Protein AF-A0A538SYM9-F1 (afdb_monomer)

Mean predicted aligned error: 9.88 Å

Foldseek 3Di:
DDDDDDDDPPDPDDDDDDPPPPDDFDEAEQEKEKDFDPPDDFDDDPNHTDCPPTDIEIDPVSVVVLVVVVVVNVVVVGHAYEYEYEEDPVCVVNQVVSVVVPHDYYHYRYDYPCVVPDVVVVVVVVVVVVD

Sequence (131 aa):
MTQMGSPRGTRSSIAGGHRTILPGPMNILVFVKQVPDTETRIQLKDGSVDTSAVKWVANPYDEFAIEEALRIRERLGQGKVTVVSLGPDRVKEAIKYALSLGADEGVHVKGDGVALWDPLAVATVLAGAAK

InterPro domains:
  IPR012255 Electron transfer flavoprotein, beta subunit [PTHR21294] (26-130)
  IPR014729 Rossmann-like alpha/beta/alpha sandwich fold [G3DSA:3.40.50.620] (26-131)
  IPR014730 Electron transfer flavoprotein, alpha/beta-subunit, N-terminal [PF01012] (48-131)

Radius of gyration: 20.7 Å; Cα contacts (8 Å, |Δi|>4): 167; chains: 1; bounding box: 59×33×60 Å

pLDDT: mean 84.83, std 18.49, range [37.12, 98.44]

Structure (mmCIF, N/CA/C/O backbone):
data_AF-A0A538SYM9-F1
#
_entry.id   AF-A0A538SYM9-F1
#
loop_
_atom_site.group_PDB
_atom_site.id
_atom_site.type_symbol
_atom_site.label_atom_id
_atom_site.label_alt_id
_atom_site.label_comp_id
_atom_site.label_asym_id
_atom_site.label_entity_id
_atom_site.label_seq_id
_atom_site.pdbx_PDB_ins_code
_atom_site.Cartn_x
_atom_site.Cartn_y
_atom_site.Cartn_z
_atom_site.occupancy
_atom_site.B_iso_or_equiv
_atom_site.auth_seq_id
_atom_site.auth_comp_id
_atom_site.auth_asym_id
_atom_site.auth_atom_id
_atom_site.pdbx_PDB_model_num
ATOM 1 N N . MET A 1 1 ? -39.430 -8.652 35.988 1.00 40.62 1 MET A N 1
ATOM 2 C CA . MET A 1 1 ? -38.966 -9.412 34.808 1.00 40.62 1 MET A CA 1
ATOM 3 C C . MET A 1 1 ? -39.192 -8.521 33.584 1.00 40.62 1 MET A C 1
ATOM 5 O O . MET A 1 1 ? -40.333 -8.369 33.18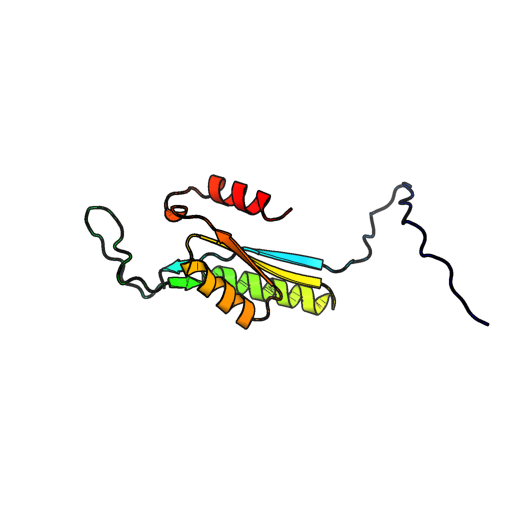4 1.00 40.62 1 MET A O 1
ATOM 9 N N . THR A 1 2 ? -38.286 -7.577 33.299 1.00 37.12 2 THR A N 1
ATOM 10 C CA . THR A 1 2 ? -37.169 -7.680 32.317 1.00 37.12 2 THR A CA 1
ATOM 11 C C . THR A 1 2 ? -37.709 -7.707 30.874 1.00 37.12 2 THR A C 1
ATOM 13 O O . THR A 1 2 ? -38.325 -8.693 30.503 1.00 37.12 2 THR A O 1
ATOM 16 N N . GLN A 1 3 ? -37.765 -6.544 30.191 1.00 39.16 3 GLN A N 1
ATOM 17 C CA . GLN A 1 3 ? -36.918 -6.119 29.038 1.00 39.16 3 GLN A CA 1
ATOM 18 C C . GLN A 1 3 ? -37.056 -7.029 27.790 1.00 39.16 3 GLN A C 1
ATOM 20 O O . GLN A 1 3 ? -37.130 -8.234 27.920 1.00 39.16 3 GLN A O 1
ATOM 25 N N . MET A 1 4 ? -37.068 -6.575 26.535 1.00 41.88 4 MET A N 1
ATOM 26 C CA . MET A 1 4 ? -36.506 -5.370 25.926 1.00 41.88 4 MET A CA 1
ATOM 27 C C . MET A 1 4 ? -37.150 -5.190 24.539 1.00 41.88 4 MET A C 1
ATOM 29 O O . MET A 1 4 ? -37.330 -6.158 23.802 1.00 41.88 4 MET A O 1
ATOM 33 N N . GLY A 1 5 ? -37.508 -3.955 24.189 1.00 38.25 5 GLY A N 1
ATOM 34 C CA . GLY A 1 5 ? -38.067 -3.612 22.885 1.00 38.25 5 GLY A CA 1
ATOM 35 C C . GLY A 1 5 ? -37.021 -3.630 21.767 1.00 38.25 5 GLY A C 1
ATOM 36 O O . GLY A 1 5 ? -35.896 -3.172 21.944 1.00 38.25 5 GLY A O 1
ATOM 37 N N . SER A 1 6 ? -37.446 -4.119 20.603 1.00 43.62 6 SER A N 1
ATOM 38 C CA . SER A 1 6 ? -36.764 -4.036 19.305 1.00 43.62 6 SER A CA 1
ATOM 39 C C . SER A 1 6 ? -36.231 -2.620 19.014 1.00 43.62 6 SER A C 1
ATOM 41 O O . SER A 1 6 ? -37.013 -1.664 19.111 1.00 43.62 6 SER A O 1
ATOM 43 N N . PRO A 1 7 ? -34.969 -2.435 18.571 1.00 45.16 7 PRO A N 1
ATOM 44 C CA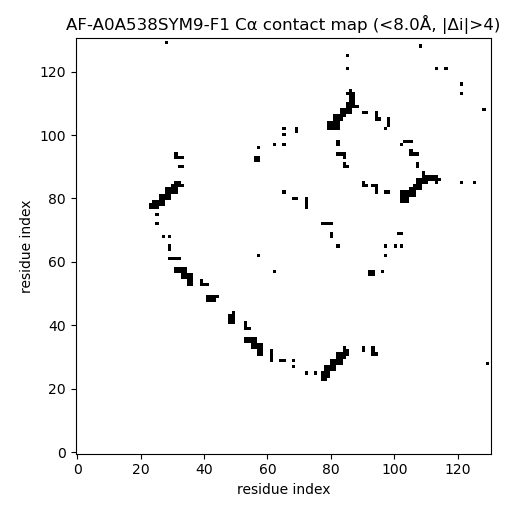 . PRO A 1 7 ? -34.506 -1.131 18.122 1.00 45.16 7 PRO A CA 1
ATOM 45 C C . PRO A 1 7 ? -35.205 -0.777 16.809 1.00 45.16 7 PRO A C 1
ATOM 47 O O . PRO A 1 7 ? -35.107 -1.475 15.802 1.00 45.16 7 PRO A O 1
ATOM 50 N N . ARG A 1 8 ? -35.987 0.298 16.873 1.00 43.66 8 ARG A N 1
ATOM 51 C CA . ARG A 1 8 ? -36.765 0.875 15.781 1.00 43.66 8 ARG A CA 1
ATOM 52 C C . ARG A 1 8 ? -35.828 1.478 14.737 1.00 43.66 8 ARG A C 1
ATOM 54 O O . ARG A 1 8 ? -34.876 2.166 15.091 1.00 43.66 8 ARG A O 1
ATOM 61 N N . GLY A 1 9 ? -36.155 1.255 13.463 1.00 43.16 9 GLY A N 1
ATOM 62 C CA . GLY A 1 9 ? -35.481 1.873 12.326 1.00 43.16 9 GLY A CA 1
ATOM 63 C C . GLY A 1 9 ? -35.343 3.385 12.499 1.00 43.16 9 GLY A C 1
ATOM 64 O O . GLY A 1 9 ? -36.292 4.081 12.870 1.00 43.16 9 GLY A O 1
ATOM 65 N N . THR A 1 10 ? -34.138 3.874 12.238 1.00 45.41 10 THR A N 1
ATOM 66 C CA . THR A 1 10 ? -33.746 5.280 12.279 1.00 45.41 10 THR A CA 1
ATOM 67 C C . THR A 1 10 ? -34.493 6.047 11.191 1.00 45.41 10 THR A C 1
ATOM 69 O O . THR A 1 10 ? -34.034 6.202 10.062 1.00 45.41 10 THR A O 1
ATOM 72 N N . ARG A 1 11 ? -35.694 6.530 11.523 1.00 39.44 11 ARG A N 1
ATOM 73 C CA . ARG A 1 11 ? -36.401 7.523 10.714 1.00 39.44 11 ARG A CA 1
ATOM 74 C C . ARG A 1 11 ? -35.640 8.842 10.827 1.00 39.44 11 ARG A C 1
ATOM 76 O O . ARG A 1 11 ? -35.715 9.519 11.847 1.00 39.44 11 ARG A O 1
ATOM 83 N N . SER A 1 12 ? -34.898 9.187 9.779 1.00 49.12 12 SER A N 1
ATOM 84 C CA . SER A 1 12 ? -34.343 10.526 9.594 1.00 49.12 12 SER A CA 1
ATOM 85 C C . SER A 1 12 ? -35.506 11.502 9.381 1.00 49.12 12 SER A C 1
ATOM 87 O O . SER A 1 12 ? -36.152 11.489 8.335 1.00 49.12 12 SER A O 1
ATOM 89 N N . SER A 1 13 ? -35.830 12.303 10.398 1.00 40.78 13 SER A N 1
ATOM 90 C CA . SER A 1 13 ? -36.751 13.430 10.259 1.00 40.78 13 SER A CA 1
ATOM 91 C C . SER A 1 13 ? -36.007 14.602 9.628 1.00 40.78 13 SER A C 1
ATOM 93 O O . SER A 1 13 ? -35.067 15.137 10.215 1.00 40.78 13 SER A O 1
ATOM 95 N N . ILE A 1 14 ? -36.436 15.000 8.435 1.00 52.53 14 ILE A N 1
ATOM 96 C CA . ILE A 1 14 ? -35.977 16.213 7.762 1.00 52.53 14 ILE A CA 1
ATOM 97 C C . ILE A 1 14 ? -36.630 17.447 8.400 1.00 52.53 14 ILE A C 1
ATOM 99 O O . ILE A 1 14 ? -37.763 17.800 8.094 1.00 52.53 14 ILE A O 1
ATOM 103 N N . ALA A 1 15 ? -35.898 18.117 9.283 1.00 45.03 15 ALA A N 1
ATOM 104 C CA . ALA A 1 15 ? -36.130 19.510 9.646 1.00 45.03 15 ALA A CA 1
ATOM 105 C C . ALA A 1 15 ? -34.761 20.199 9.673 1.00 45.03 15 ALA A C 1
ATOM 107 O O . ALA A 1 15 ? -33.796 19.622 10.170 1.00 45.03 15 ALA A O 1
ATOM 108 N N . GLY A 1 16 ? -34.662 21.367 9.036 1.00 51.91 16 GLY A N 1
ATOM 109 C CA . GLY A 1 16 ? -33.402 22.053 8.750 1.00 51.91 16 GLY A CA 1
ATOM 110 C C . GLY A 1 16 ? -32.479 22.209 9.964 1.00 51.91 16 GLY A C 1
ATOM 111 O O . GLY A 1 16 ? -32.922 22.497 11.070 1.00 51.91 16 GLY A O 1
ATOM 112 N N . GLY A 1 17 ? -31.182 22.023 9.731 1.00 49.09 17 GLY A N 1
ATOM 113 C CA . GLY A 1 17 ? -30.140 22.082 10.753 1.00 49.09 17 GLY A CA 1
ATOM 114 C C . GLY A 1 17 ? -29.036 21.088 10.418 1.00 49.09 17 GLY A C 1
ATOM 115 O O . GLY A 1 17 ? -29.318 19.991 9.941 1.00 49.09 17 GLY A O 1
ATOM 116 N N . HIS A 1 18 ? -27.781 21.503 10.583 1.00 51.75 18 HIS A N 1
ATOM 117 C CA . HIS A 1 18 ? -26.585 20.712 10.297 1.00 51.75 18 HIS A CA 1
ATOM 118 C C . HIS A 1 18 ? -26.761 19.239 10.683 1.00 51.75 18 HIS A C 1
ATOM 120 O O . HIS A 1 18 ? -27.144 18.924 11.808 1.00 51.75 18 HIS A O 1
ATOM 126 N N . ARG A 1 19 ? -26.478 18.331 9.738 1.00 55.84 19 ARG A N 1
ATOM 127 C CA . ARG A 1 19 ? -26.426 16.895 10.016 1.00 55.84 19 ARG A CA 1
ATOM 128 C C . ARG A 1 19 ? -25.328 16.656 11.049 1.00 55.84 19 ARG A C 1
ATOM 130 O O . ARG A 1 19 ? -24.165 16.520 10.682 1.00 55.84 19 ARG A O 1
ATOM 137 N N . THR A 1 20 ? -25.685 16.578 12.325 1.00 53.38 20 THR A N 1
ATOM 138 C CA . THR A 1 20 ? -24.806 15.981 13.327 1.00 53.38 20 THR A CA 1
ATOM 139 C C . THR A 1 20 ? -24.857 14.481 13.098 1.00 53.38 20 THR A C 1
ATOM 141 O O . THR A 1 20 ? -25.726 13.775 13.607 1.00 53.38 20 THR A O 1
ATOM 144 N N . ILE A 1 21 ? -23.965 14.007 12.233 1.00 61.84 21 ILE A N 1
ATOM 145 C CA . ILE A 1 21 ? -23.715 12.585 12.045 1.00 61.84 21 ILE A CA 1
ATOM 146 C C . ILE A 1 21 ? -23.070 12.131 13.356 1.00 61.84 21 ILE A C 1
ATOM 148 O O . ILE A 1 21 ? -21.925 12.485 13.631 1.00 61.84 21 ILE A O 1
ATOM 152 N N . LEU A 1 22 ? -23.814 11.418 14.208 1.00 56.97 22 LEU A N 1
ATOM 153 C CA . LEU A 1 22 ? -23.190 10.699 15.318 1.00 56.97 22 LEU A CA 1
ATOM 154 C C . LEU A 1 22 ? -22.139 9.772 14.694 1.00 56.97 22 LEU A C 1
ATOM 156 O O . LEU A 1 22 ? -22.491 9.068 13.741 1.00 56.97 22 LEU A O 1
ATOM 160 N N . PRO A 1 23 ? -20.872 9.797 15.142 1.00 63.31 23 PRO A N 1
ATOM 161 C CA . PRO A 1 23 ? -19.832 9.018 14.497 1.00 63.31 23 PRO A CA 1
ATOM 162 C C . PRO A 1 23 ? -20.170 7.539 14.681 1.00 63.31 23 PRO A C 1
ATOM 164 O O . PRO A 1 23 ? -20.039 6.985 15.770 1.00 63.31 23 PRO A O 1
ATOM 167 N N . GLY A 1 24 ? -20.676 6.910 13.621 1.00 69.44 24 GLY A N 1
ATOM 168 C CA . GLY A 1 24 ? -20.657 5.460 13.497 1.00 69.44 24 GLY A CA 1
ATOM 169 C C . GLY A 1 24 ? -19.209 4.971 13.380 1.00 69.44 24 GLY A C 1
ATOM 170 O O . GLY A 1 24 ? -18.297 5.793 13.242 1.00 69.44 24 GLY A O 1
ATOM 171 N N . PRO A 1 25 ? -18.971 3.651 13.421 1.00 81.06 25 PRO A N 1
ATOM 172 C CA . PRO A 1 25 ? -17.632 3.112 13.209 1.00 81.06 25 PRO A CA 1
ATOM 173 C C . PRO A 1 25 ? -17.070 3.623 11.873 1.00 81.06 25 PRO A C 1
ATOM 175 O O . PRO A 1 25 ? -17.720 3.500 10.832 1.00 81.06 25 PRO A O 1
ATOM 178 N N . MET A 1 26 ? -15.883 4.237 11.908 1.00 89.75 26 MET A N 1
ATOM 179 C CA . MET A 1 26 ? -15.258 4.808 10.716 1.00 89.75 26 MET A CA 1
ATOM 180 C C . MET A 1 26 ? -14.558 3.709 9.918 1.00 89.75 26 MET A C 1
ATOM 182 O O . MET A 1 26 ? -13.656 3.054 10.430 1.00 89.75 26 MET A O 1
ATOM 186 N N . ASN A 1 27 ? -14.948 3.527 8.659 1.00 92.81 27 ASN A N 1
ATOM 187 C CA . ASN A 1 27 ? -14.245 2.641 7.736 1.00 92.81 27 ASN A CA 1
ATOM 188 C C . ASN A 1 27 ? -13.300 3.482 6.875 1.00 92.81 27 ASN A C 1
ATOM 190 O O . ASN A 1 27 ? -13.759 4.318 6.097 1.00 92.81 27 ASN A O 1
ATOM 194 N N . ILE A 1 28 ? -11.995 3.275 7.033 1.00 95.88 28 ILE A N 1
ATOM 195 C CA . ILE A 1 28 ? -10.951 3.993 6.303 1.00 95.88 28 ILE A CA 1
ATOM 196 C C . ILE A 1 28 ? -10.322 3.029 5.305 1.00 95.88 28 ILE A C 1
ATOM 198 O O . ILE A 1 28 ? -9.818 1.974 5.689 1.00 95.88 28 ILE A O 1
ATOM 202 N N . LEU A 1 29 ? -10.344 3.397 4.026 1.00 97.06 29 LEU A N 1
ATOM 203 C CA . LEU A 1 29 ? -9.616 2.681 2.986 1.00 97.06 29 LEU A CA 1
ATOM 204 C C . LEU A 1 29 ? -8.304 3.406 2.704 1.00 97.06 29 LEU A C 1
ATOM 206 O O . LEU A 1 29 ? -8.303 4.610 2.450 1.00 97.06 29 LEU A O 1
ATOM 210 N N . VAL A 1 30 ? -7.204 2.659 2.704 1.00 97.88 30 VAL A N 1
ATOM 211 C CA . VAL A 1 30 ? -5.876 3.169 2.353 1.00 97.88 30 VAL A CA 1
ATOM 212 C C . VAL A 1 30 ? -5.374 2.426 1.124 1.00 97.88 30 VAL A C 1
ATOM 214 O O . VAL A 1 30 ? -5.196 1.208 1.149 1.00 97.88 30 VAL A O 1
ATOM 217 N N . PHE A 1 31 ? -5.157 3.150 0.029 1.00 97.62 31 PHE A N 1
ATOM 218 C CA . PHE A 1 31 ? -4.588 2.572 -1.184 1.00 97.62 31 PHE A CA 1
ATOM 219 C C . PHE A 1 31 ? -3.069 2.500 -1.064 1.00 97.62 31 PHE A C 1
ATOM 221 O O . PHE A 1 31 ? -2.425 3.514 -0.819 1.00 97.62 31 PHE A O 1
ATOM 228 N N . VAL A 1 32 ? -2.513 1.304 -1.256 1.00 97.62 32 VAL A N 1
ATOM 229 C CA . VAL A 1 32 ? -1.075 1.038 -1.147 1.00 97.62 32 VAL A CA 1
ATOM 230 C C . VAL A 1 32 ? -0.547 0.543 -2.486 1.00 97.62 32 VAL A C 1
ATOM 232 O O . VAL A 1 32 ? -1.069 -0.412 -3.068 1.00 97.62 32 VAL A O 1
ATOM 235 N N . LYS A 1 33 ? 0.522 1.161 -2.977 1.00 96.19 33 LYS A N 1
ATOM 236 C CA . LYS A 1 33 ? 1.224 0.794 -4.202 1.00 96.19 33 LYS A CA 1
ATOM 237 C C . LYS A 1 33 ? 2.562 0.150 -3.871 1.00 96.19 33 LYS A C 1
ATOM 239 O O . LYS A 1 33 ? 3.321 0.635 -3.041 1.00 96.19 33 LYS A O 1
ATOM 244 N N . GLN A 1 34 ? 2.882 -0.929 -4.578 1.00 95.94 34 GLN A N 1
ATOM 245 C CA . GLN A 1 34 ? 4.214 -1.520 -4.530 1.00 95.94 34 GLN A CA 1
ATOM 246 C C . GLN A 1 34 ? 5.100 -0.915 -5.628 1.00 95.94 34 GLN A C 1
ATOM 248 O O . GLN A 1 34 ? 4.783 -1.027 -6.818 1.00 95.94 34 GLN A O 1
ATOM 253 N N . VAL A 1 35 ? 6.221 -0.317 -5.233 1.00 93.88 35 VAL A N 1
ATOM 254 C CA . VAL A 1 35 ? 7.160 0.413 -6.098 1.00 93.88 35 VAL A CA 1
ATOM 255 C C . VAL A 1 35 ? 8.565 -0.203 -6.031 1.00 93.88 35 VAL A C 1
ATOM 257 O O . VAL A 1 35 ? 8.850 -0.962 -5.101 1.00 93.88 35 VAL A O 1
ATOM 260 N N . PRO A 1 36 ? 9.440 0.053 -7.020 1.00 92.62 36 PRO A N 1
ATOM 261 C CA . PRO A 1 36 ? 10.857 -0.268 -6.894 1.00 92.62 36 PRO A CA 1
ATOM 262 C C . PRO A 1 36 ? 11.455 0.438 -5.675 1.00 92.62 36 PRO A C 1
ATOM 264 O O . PRO A 1 36 ? 11.158 1.608 -5.438 1.00 92.62 36 PRO A O 1
ATOM 267 N N . ASP A 1 37 ? 12.293 -0.268 -4.922 1.00 91.62 37 ASP A N 1
ATOM 268 C CA . ASP A 1 37 ? 13.059 0.310 -3.819 1.00 91.62 37 ASP A CA 1
ATOM 269 C C . ASP A 1 37 ? 13.932 1.458 -4.346 1.00 91.62 37 ASP A C 1
ATOM 271 O O . ASP A 1 37 ? 14.536 1.339 -5.415 1.00 91.62 37 ASP A O 1
ATOM 275 N N . THR A 1 38 ? 13.996 2.568 -3.612 1.00 84.25 38 THR A N 1
ATOM 276 C CA . THR A 1 38 ? 14.718 3.780 -4.023 1.00 84.25 38 THR A CA 1
ATOM 277 C C . THR A 1 38 ? 16.226 3.578 -4.152 1.00 84.25 38 THR A C 1
ATOM 279 O O . THR A 1 38 ? 16.878 4.333 -4.868 1.00 84.25 38 THR A O 1
ATOM 282 N N . GLU A 1 39 ? 16.787 2.558 -3.501 1.00 86.06 39 GLU A N 1
ATOM 283 C CA . GLU A 1 39 ? 18.198 2.179 -3.635 1.00 86.06 39 GLU A CA 1
ATOM 284 C C . GLU A 1 39 ? 18.448 1.269 -4.850 1.00 86.06 39 GLU A C 1
ATOM 286 O O . GLU A 1 39 ? 19.597 1.013 -5.227 1.00 86.06 39 GLU A O 1
ATOM 291 N N . THR A 1 40 ? 17.384 0.783 -5.499 1.00 85.69 40 THR A N 1
ATOM 292 C CA . THR A 1 40 ? 17.501 -0.075 -6.677 1.00 85.69 40 THR A CA 1
ATOM 293 C C . THR A 1 40 ? 18.095 0.708 -7.838 1.00 85.69 40 THR A C 1
ATOM 295 O O . THR A 1 40 ? 17.516 1.672 -8.341 1.00 85.69 40 THR A O 1
ATOM 298 N N . ARG A 1 41 ? 19.231 0.229 -8.349 1.00 84.75 41 ARG A N 1
ATOM 299 C CA . ARG A 1 41 ? 19.778 0.717 -9.615 1.00 84.75 41 ARG A CA 1
ATOM 300 C C . ARG A 1 41 ? 18.917 0.217 -10.768 1.00 84.75 41 ARG A C 1
ATOM 302 O O . ARG A 1 41 ? 18.969 -0.958 -11.127 1.00 84.75 41 ARG A O 1
ATOM 309 N N . ILE A 1 42 ? 18.141 1.128 -11.345 1.00 86.12 42 ILE A N 1
ATOM 310 C CA . ILE A 1 42 ? 17.316 0.859 -12.521 1.00 86.12 42 ILE A CA 1
ATOM 311 C C . ILE A 1 42 ? 18.235 0.582 -13.711 1.00 86.12 42 ILE A C 1
ATOM 313 O O . ILE A 1 42 ? 19.056 1.418 -14.086 1.00 86.12 42 ILE A O 1
ATOM 317 N N . GLN A 1 43 ? 18.083 -0.599 -14.302 1.00 88.06 43 GLN A N 1
ATOM 318 C CA . GLN A 1 43 ? 18.752 -0.974 -15.541 1.00 88.06 43 GLN A CA 1
ATOM 319 C C . GLN A 1 43 ? 17.749 -0.932 -16.685 1.00 88.06 43 GLN A C 1
ATOM 321 O O . GLN A 1 43 ? 16.564 -1.212 -16.500 1.00 88.06 43 GLN A O 1
ATOM 326 N N . LEU A 1 44 ? 18.229 -0.566 -17.869 1.00 89.88 44 LEU A N 1
ATOM 327 C CA . LEU A 1 44 ? 17.432 -0.592 -19.085 1.00 89.88 44 LEU A CA 1
ATOM 328 C C . LEU A 1 44 ? 17.862 -1.780 -19.933 1.00 89.88 44 LEU A C 1
ATOM 330 O O . LEU A 1 44 ? 19.055 -2.006 -20.135 1.00 89.88 44 LEU A O 1
ATOM 334 N N . LYS A 1 45 ? 16.883 -2.506 -20.460 1.00 89.31 45 LYS A N 1
ATOM 335 C CA . LYS A 1 45 ? 17.085 -3.587 -21.414 1.00 89.31 45 LYS A CA 1
ATOM 336 C C . LYS A 1 45 ? 16.027 -3.478 -22.505 1.00 89.31 45 LYS A C 1
ATOM 338 O O . LYS A 1 45 ? 14.837 -3.354 -22.215 1.00 89.31 45 LYS A O 1
ATOM 343 N N . ASP A 1 46 ? 16.479 -3.454 -23.756 1.00 88.88 46 ASP A N 1
ATOM 344 C CA . ASP A 1 46 ? 15.623 -3.410 -24.948 1.00 88.88 46 ASP A CA 1
ATOM 345 C C . ASP A 1 46 ? 14.582 -2.267 -24.930 1.00 88.88 46 ASP A C 1
ATOM 347 O O . ASP A 1 46 ? 13.434 -2.431 -25.333 1.00 88.88 46 ASP A O 1
ATOM 351 N N . GLY A 1 47 ? 14.975 -1.090 -24.424 1.00 87.06 47 GLY A N 1
ATOM 352 C CA . GLY A 1 47 ? 14.109 0.097 -24.353 1.00 87.06 47 GLY A CA 1
ATOM 353 C C . GLY A 1 47 ? 13.100 0.102 -23.197 1.00 87.06 47 GLY A C 1
ATOM 354 O O . GLY A 1 47 ? 12.277 1.011 -23.114 1.00 87.06 47 GLY A O 1
ATOM 355 N N . SER A 1 48 ? 13.173 -0.873 -22.287 1.00 84.88 48 SER A N 1
ATOM 356 C CA . SER A 1 48 ? 12.308 -0.988 -21.110 1.00 84.88 48 SER A CA 1
ATOM 357 C C . SER A 1 48 ? 13.120 -1.126 -19.820 1.00 84.88 48 SER A C 1
ATOM 359 O O . SER A 1 48 ? 14.315 -1.422 -19.853 1.00 84.88 48 SER A O 1
ATOM 361 N N . VAL A 1 49 ? 12.485 -0.883 -18.671 1.00 87.00 49 VAL A N 1
ATOM 362 C CA . VAL A 1 49 ? 13.113 -1.121 -17.365 1.00 87.00 49 VAL A CA 1
ATOM 363 C C . VAL A 1 49 ? 13.237 -2.624 -17.130 1.00 87.00 49 VAL A C 1
ATOM 365 O O . VAL A 1 49 ? 12.237 -3.340 -17.153 1.00 87.00 49 VAL A O 1
ATOM 368 N N . ASP A 1 50 ? 14.452 -3.091 -16.851 1.00 87.56 50 ASP A N 1
ATOM 369 C CA . ASP A 1 50 ? 14.693 -4.465 -16.426 1.00 87.56 50 ASP A CA 1
ATOM 370 C C . ASP A 1 50 ? 14.254 -4.638 -14.967 1.00 87.56 50 ASP A C 1
ATOM 372 O O . ASP A 1 50 ? 14.862 -4.107 -14.036 1.00 87.56 50 ASP A O 1
ATOM 376 N N . THR A 1 51 ? 13.170 -5.388 -14.769 1.00 86.31 51 THR A N 1
ATOM 377 C CA . THR A 1 51 ? 12.600 -5.644 -13.444 1.00 86.31 51 THR A CA 1
ATOM 378 C C . THR A 1 51 ? 13.162 -6.889 -12.755 1.00 86.31 51 THR A C 1
ATOM 380 O O . THR A 1 51 ? 12.715 -7.209 -11.655 1.00 86.31 51 THR A O 1
ATOM 383 N N . SER A 1 52 ? 14.099 -7.617 -13.375 1.00 86.38 52 SER A N 1
ATOM 384 C CA . SER A 1 52 ? 14.590 -8.913 -12.873 1.00 86.38 52 SER A CA 1
ATOM 385 C C . SER A 1 52 ? 15.355 -8.813 -11.551 1.00 86.38 52 SER A C 1
ATOM 387 O O . SER A 1 52 ? 15.216 -9.684 -10.696 1.00 86.38 52 SER A O 1
ATOM 389 N N . ALA A 1 53 ? 16.115 -7.734 -11.359 1.00 84.56 53 ALA A N 1
ATOM 390 C CA . ALA A 1 53 ? 16.893 -7.467 -10.149 1.00 84.56 53 ALA A CA 1
ATOM 391 C C . ALA A 1 53 ? 16.245 -6.409 -9.234 1.00 84.56 53 ALA A C 1
ATOM 393 O O . ALA A 1 53 ? 16.878 -5.931 -8.293 1.00 84.56 53 ALA A O 1
ATOM 394 N N . VAL A 1 54 ? 14.999 -6.008 -9.516 1.00 89.75 54 VAL A N 1
ATOM 395 C CA . VAL A 1 54 ? 14.319 -4.960 -8.749 1.00 89.75 54 VAL A CA 1
ATOM 396 C C . VAL A 1 54 ? 13.790 -5.527 -7.439 1.00 89.75 54 VAL A C 1
ATOM 398 O O . VAL A 1 54 ? 12.954 -6.433 -7.425 1.00 89.75 54 VAL A O 1
ATOM 401 N N . LYS A 1 55 ? 14.228 -4.933 -6.328 1.00 91.31 55 LYS A N 1
ATOM 402 C CA . LYS A 1 55 ? 13.584 -5.118 -5.031 1.00 91.31 55 LYS A CA 1
ATOM 403 C C . LYS A 1 55 ? 12.312 -4.275 -4.998 1.00 91.31 55 LYS A C 1
ATOM 405 O O . LYS A 1 55 ? 12.336 -3.090 -5.317 1.00 91.31 55 LYS A O 1
ATOM 410 N N . TRP A 1 56 ? 11.201 -4.892 -4.616 1.00 93.31 56 TRP A N 1
ATOM 411 C CA . TRP A 1 56 ? 9.892 -4.247 -4.562 1.00 93.31 56 TRP A CA 1
ATOM 412 C C . TRP A 1 56 ? 9.491 -3.974 -3.116 1.00 93.31 56 TRP A C 1
ATOM 414 O O . TRP A 1 56 ? 9.513 -4.884 -2.290 1.00 93.31 56 TRP A O 1
ATOM 424 N N . VAL A 1 57 ? 9.083 -2.743 -2.827 1.00 95.62 57 VAL A N 1
ATOM 425 C CA . VAL A 1 57 ? 8.691 -2.284 -1.487 1.00 95.62 57 VAL A CA 1
ATOM 426 C C . VAL A 1 57 ? 7.332 -1.597 -1.535 1.00 95.62 57 VAL A C 1
ATOM 428 O O . VAL A 1 57 ? 6.863 -1.206 -2.608 1.00 95.62 57 VAL A O 1
ATOM 431 N N . ALA A 1 58 ? 6.667 -1.480 -0.387 1.00 96.56 58 ALA A N 1
ATOM 432 C CA . ALA A 1 58 ? 5.549 -0.552 -0.276 1.00 96.56 58 ALA A CA 1
ATOM 433 C C . ALA A 1 58 ? 6.057 0.870 -0.553 1.00 96.56 58 ALA A C 1
ATOM 435 O O . ALA A 1 58 ? 7.193 1.206 -0.226 1.00 96.56 58 ALA A O 1
ATOM 436 N N . ASN A 1 59 ? 5.248 1.685 -1.219 1.00 96.69 59 ASN A N 1
ATOM 437 C CA . ASN A 1 59 ? 5.591 3.075 -1.468 1.00 96.69 59 ASN A CA 1
ATOM 438 C C . ASN A 1 59 ? 5.762 3.812 -0.126 1.00 96.69 59 ASN A C 1
ATOM 440 O O . ASN A 1 59 ? 4.804 3.834 0.648 1.00 96.69 59 ASN A O 1
ATOM 444 N N . PRO A 1 60 ? 6.913 4.461 0.134 1.00 94.94 60 PRO A N 1
ATOM 445 C CA . PRO A 1 60 ? 7.156 5.148 1.403 1.00 94.94 60 PRO A CA 1
ATOM 446 C C . PRO A 1 60 ? 6.103 6.212 1.737 1.00 94.94 60 PRO A C 1
ATOM 448 O O . PRO A 1 60 ? 5.813 6.461 2.901 1.00 94.94 60 PRO A O 1
ATOM 451 N N . TYR A 1 61 ? 5.481 6.831 0.725 1.00 96.56 61 TYR A N 1
ATOM 452 C CA . TYR A 1 61 ? 4.398 7.795 0.951 1.00 96.56 61 TYR A CA 1
ATOM 453 C C . TYR A 1 61 ? 3.122 7.151 1.503 1.00 96.56 61 TYR A C 1
ATOM 455 O O . TYR A 1 61 ? 2.386 7.784 2.2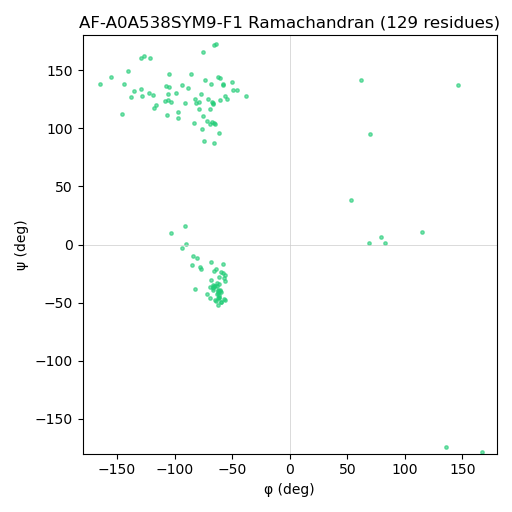61 1.00 96.56 61 TYR A O 1
ATOM 463 N N . ASP A 1 62 ? 2.873 5.892 1.153 1.00 97.75 62 ASP A N 1
ATOM 464 C CA . ASP A 1 62 ? 1.674 5.174 1.572 1.00 97.75 62 ASP A CA 1
ATOM 465 C C . ASP A 1 62 ? 1.802 4.712 3.036 1.00 97.75 62 ASP A C 1
ATOM 467 O O . ASP A 1 62 ? 0.789 4.534 3.706 1.00 97.75 62 ASP A O 1
ATOM 471 N N . GLU A 1 63 ? 3.022 4.602 3.576 1.00 96.25 63 GLU A N 1
ATOM 472 C CA . GLU A 1 63 ? 3.263 4.341 5.005 1.00 96.25 63 GLU A CA 1
ATOM 473 C C . GLU A 1 63 ? 2.718 5.469 5.887 1.00 96.25 63 GLU A C 1
ATOM 475 O O . GLU A 1 63 ? 2.049 5.207 6.885 1.00 96.25 63 GLU A O 1
ATOM 480 N N . PHE A 1 64 ? 2.907 6.729 5.479 1.00 97.94 64 PHE A N 1
ATOM 481 C CA . PHE A 1 64 ? 2.308 7.871 6.177 1.00 97.94 64 PHE A CA 1
ATOM 482 C C . PHE A 1 64 ? 0.778 7.847 6.101 1.00 97.94 64 PHE A C 1
ATOM 484 O O . PHE A 1 64 ? 0.106 8.214 7.064 1.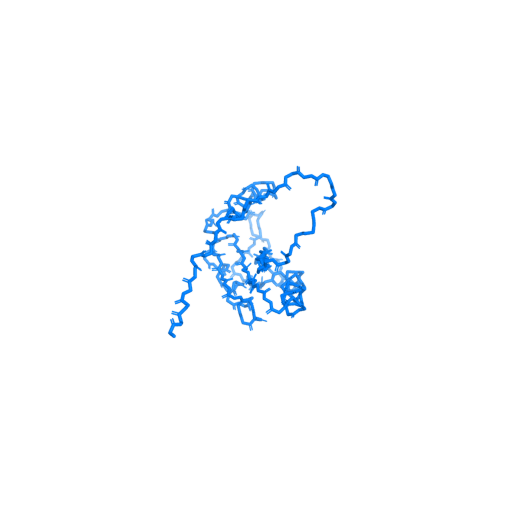00 97.94 64 PHE A O 1
ATOM 491 N N . ALA A 1 65 ? 0.214 7.400 4.974 1.00 98.19 65 ALA A N 1
ATOM 492 C CA . ALA A 1 65 ? -1.233 7.270 4.823 1.00 98.19 65 ALA A CA 1
ATOM 493 C C . ALA A 1 65 ? -1.809 6.177 5.739 1.00 98.19 65 ALA A C 1
ATOM 495 O O . ALA A 1 65 ? -2.877 6.368 6.322 1.00 98.19 65 ALA A O 1
ATOM 496 N N . ILE A 1 66 ? -1.094 5.057 5.895 1.00 98.12 66 ILE A N 1
ATOM 497 C CA . ILE A 1 66 ? -1.445 3.999 6.849 1.00 98.12 66 ILE A CA 1
ATOM 498 C C . ILE A 1 66 ? -1.393 4.552 8.277 1.00 98.12 66 ILE A C 1
ATOM 500 O O . ILE A 1 66 ? -2.386 4.451 8.992 1.00 98.12 66 ILE A O 1
ATOM 504 N N . GLU A 1 67 ? -0.288 5.187 8.674 1.00 98.12 67 GLU A N 1
ATOM 505 C CA . GLU A 1 67 ? -0.113 5.749 10.022 1.00 98.12 67 GLU A CA 1
ATOM 506 C C . GLU A 1 67 ? -1.228 6.742 10.385 1.00 98.12 67 GLU A C 1
ATOM 508 O O . GLU A 1 67 ? -1.849 6.639 11.443 1.00 98.12 67 GLU A O 1
ATOM 513 N N . GLU A 1 68 ? -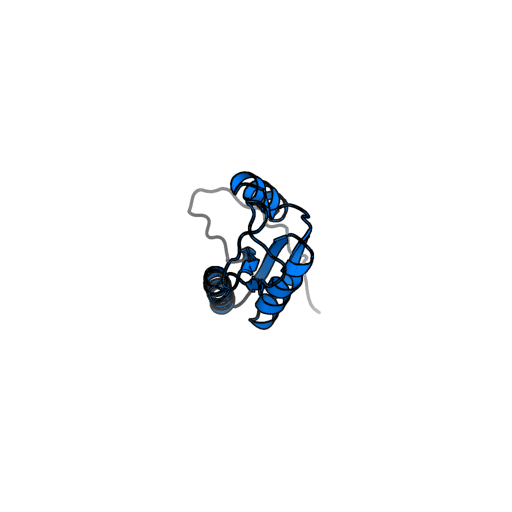1.549 7.682 9.495 1.00 98.00 68 GLU A N 1
ATOM 514 C CA . GLU A 1 68 ? -2.613 8.652 9.764 1.00 98.00 68 GLU A CA 1
ATOM 515 C C . GLU A 1 68 ? -3.998 7.993 9.841 1.00 98.00 68 GLU A C 1
ATOM 517 O O . GLU A 1 68 ? -4.815 8.377 10.683 1.00 98.00 68 GLU A O 1
ATOM 522 N N . ALA A 1 69 ? -4.266 6.952 9.046 1.00 97.69 69 ALA A N 1
ATOM 523 C CA . ALA A 1 69 ? -5.501 6.177 9.165 1.00 97.69 69 ALA A CA 1
ATOM 524 C C . ALA A 1 69 ? -5.608 5.473 10.529 1.00 97.69 69 ALA A C 1
ATOM 526 O O . ALA A 1 69 ? -6.669 5.513 11.161 1.00 97.69 69 ALA A O 1
ATOM 527 N N . LEU A 1 70 ? -4.512 4.881 11.013 1.00 97.44 70 LEU A N 1
ATOM 528 C CA . LEU A 1 70 ? -4.456 4.238 12.328 1.00 97.44 70 LEU A CA 1
ATOM 529 C C . LEU A 1 70 ? -4.699 5.255 13.447 1.00 97.44 70 LEU A C 1
ATOM 531 O O . LEU A 1 70 ? -5.558 5.027 14.298 1.00 97.44 70 LEU A O 1
ATOM 535 N N . ARG A 1 71 ? -4.053 6.425 13.389 1.00 97.12 71 ARG A N 1
ATOM 536 C CA . ARG A 1 71 ? -4.253 7.522 14.354 1.00 97.12 71 ARG A CA 1
ATOM 537 C C . ARG A 1 71 ? -5.682 8.045 14.377 1.00 97.12 71 ARG A C 1
ATOM 539 O O . ARG A 1 71 ? -6.203 8.381 15.442 1.00 97.12 71 ARG A O 1
ATOM 546 N N . ILE A 1 72 ? -6.321 8.169 13.213 1.00 95.75 72 ILE A N 1
ATOM 547 C CA . ILE A 1 72 ? -7.727 8.577 13.127 1.00 95.75 72 ILE A CA 1
ATOM 548 C C . ILE A 1 72 ? -8.613 7.511 13.780 1.00 95.75 72 ILE A C 1
ATOM 550 O O . ILE A 1 72 ? -9.443 7.859 14.622 1.00 95.75 72 ILE A O 1
ATOM 554 N N . ARG A 1 73 ? -8.411 6.227 13.450 1.00 94.44 73 ARG A N 1
ATOM 555 C CA . ARG A 1 73 ? -9.145 5.107 14.063 1.00 94.44 73 ARG A CA 1
ATOM 556 C C . ARG A 1 73 ? -8.974 5.095 15.586 1.00 94.44 73 ARG A C 1
ATOM 558 O O . ARG A 1 73 ? -9.967 4.992 16.300 1.00 94.44 73 ARG A O 1
ATOM 565 N N . GLU A 1 74 ? -7.749 5.250 16.086 1.00 94.00 74 GLU A N 1
ATOM 566 C CA . GLU A 1 74 ? -7.439 5.291 17.523 1.00 94.00 74 GLU A CA 1
ATOM 567 C C . GLU A 1 74 ? -8.127 6.457 18.235 1.00 94.00 74 GLU A C 1
ATOM 569 O O . GLU A 1 74 ? -8.764 6.262 19.268 1.00 94.00 74 GLU A O 1
ATOM 574 N N . ARG A 1 75 ? -8.072 7.662 17.657 1.00 93.69 75 ARG A N 1
ATOM 575 C CA . ARG A 1 75 ? -8.718 8.860 18.217 1.00 93.69 75 ARG A CA 1
ATOM 576 C C . ARG A 1 75 ? -10.233 8.718 18.321 1.00 93.69 75 ARG A C 1
ATOM 578 O O . ARG A 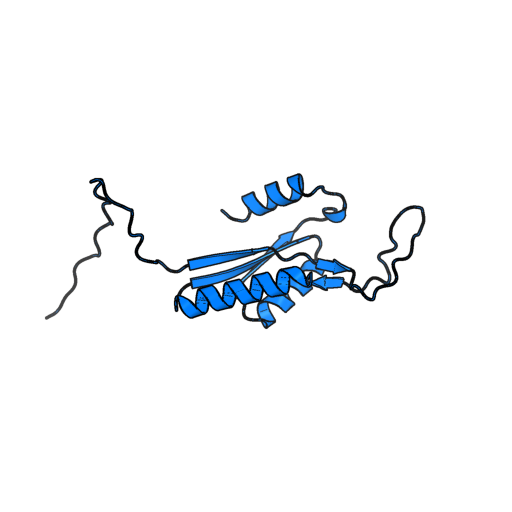1 75 ? -10.844 9.286 19.222 1.00 93.69 75 ARG A O 1
ATOM 585 N N . LEU A 1 76 ? -10.836 8.000 17.380 1.00 91.38 76 LEU A N 1
ATOM 586 C CA . LEU A 1 76 ? -12.273 7.748 17.361 1.00 91.38 76 LEU A CA 1
ATOM 587 C C . LEU A 1 76 ? -12.671 6.549 18.230 1.00 91.38 76 LEU A C 1
ATOM 589 O O . LEU A 1 76 ? -13.846 6.425 18.564 1.00 91.38 76 LEU A O 1
ATOM 593 N N . GLY A 1 77 ? -11.723 5.679 18.595 1.00 89.31 77 GLY A N 1
ATOM 594 C CA . GLY A 1 77 ? -11.934 4.508 19.452 1.00 89.31 77 GLY A CA 1
ATOM 595 C C . GLY A 1 77 ? -12.773 3.388 18.825 1.00 89.31 77 GLY A C 1
ATOM 596 O O . GLY A 1 77 ? -13.045 2.383 19.475 1.00 89.31 77 GLY A O 1
ATOM 597 N N . GLN A 1 78 ? -13.200 3.552 17.574 1.00 90.38 78 GLN A N 1
ATOM 598 C CA . GLN A 1 78 ? -14.006 2.594 16.826 1.00 90.38 78 GLN A CA 1
ATOM 599 C C . GLN A 1 78 ? -13.792 2.796 15.326 1.00 90.38 78 GLN A C 1
ATOM 601 O O . GLN A 1 78 ? -13.673 3.923 14.842 1.00 90.38 78 GLN A O 1
ATOM 606 N N . GLY A 1 79 ? -13.803 1.701 14.577 1.00 92.88 79 GLY A N 1
ATOM 607 C CA . GLY A 1 79 ? -13.613 1.732 13.135 1.00 92.88 79 GLY A CA 1
ATOM 608 C C . GLY A 1 79 ? -12.659 0.653 12.660 1.00 92.88 79 GLY A C 1
ATOM 609 O O . GLY A 1 79 ? -12.229 -0.198 13.436 1.00 92.88 79 GLY A O 1
ATOM 610 N N . LYS A 1 80 ? -12.354 0.709 11.369 1.00 95.62 80 LYS A N 1
ATOM 611 C CA . LYS A 1 80 ? -11.532 -0.266 10.666 1.00 95.62 80 LYS A CA 1
ATOM 612 C C . LYS A 1 80 ? -10.675 0.434 9.618 1.00 95.62 80 LYS A C 1
ATOM 614 O O . LYS A 1 80 ? -11.169 1.306 8.904 1.00 95.62 80 LYS A O 1
ATOM 619 N N . VAL A 1 81 ? -9.417 0.035 9.512 1.00 97.94 81 VAL A N 1
ATOM 620 C CA . VAL A 1 81 ? -8.483 0.425 8.456 1.00 97.94 81 VAL A CA 1
ATOM 621 C C . VAL A 1 81 ? -8.303 -0.767 7.525 1.00 97.94 81 VAL A C 1
ATOM 623 O O . VAL A 1 81 ? -7.718 -1.782 7.900 1.00 97.94 81 VAL A O 1
ATOM 626 N N . THR A 1 82 ? -8.798 -0.637 6.299 1.00 98.06 82 THR A N 1
ATOM 627 C CA . THR A 1 82 ? -8.620 -1.630 5.240 1.00 98.06 82 THR A CA 1
ATOM 628 C C . THR A 1 82 ? -7.605 -1.107 4.235 1.00 98.06 82 THR A C 1
ATOM 630 O O . THR A 1 82 ? -7.783 -0.037 3.653 1.00 98.06 82 THR A O 1
ATOM 633 N N . VAL A 1 83 ? -6.547 -1.872 3.992 1.00 98.19 83 VAL A N 1
ATOM 634 C CA . VAL A 1 83 ? -5.545 -1.549 2.974 1.00 98.19 83 VAL A CA 1
ATOM 635 C C . VAL A 1 83 ? -5.896 -2.237 1.665 1.00 98.19 83 VAL A C 1
ATOM 637 O O . VAL A 1 83 ? -6.290 -3.402 1.643 1.00 98.19 83 VAL A O 1
ATOM 640 N N . VAL A 1 84 ? -5.764 -1.522 0.555 1.00 97.94 84 VAL A N 1
ATOM 641 C CA . VAL A 1 84 ? -6.145 -2.010 -0.771 1.00 97.94 84 VAL A CA 1
ATOM 642 C C . VAL A 1 84 ? -4.976 -1.818 -1.725 1.00 97.94 84 VAL A C 1
ATOM 644 O O . VAL A 1 84 ? -4.457 -0.713 -1.857 1.00 97.94 84 VAL A O 1
ATOM 647 N N . SER A 1 85 ? -4.571 -2.876 -2.423 1.00 97.56 85 SER A N 1
ATOM 648 C CA . SER A 1 85 ? -3.526 -2.790 -3.446 1.00 97.56 85 SER A CA 1
ATOM 649 C C . SER A 1 85 ? -3.976 -3.415 -4.760 1.00 97.56 85 SER A C 1
ATOM 651 O O . SER A 1 85 ? -4.523 -4.519 -4.776 1.00 97.56 85 SER A O 1
ATOM 653 N N . LEU A 1 86 ? -3.729 -2.704 -5.863 1.00 97.19 86 LEU A N 1
ATOM 654 C CA . LEU A 1 86 ? -3.985 -3.153 -7.231 1.00 97.19 86 LEU A CA 1
ATOM 655 C C . LEU A 1 86 ? -2.669 -3.573 -7.885 1.00 97.19 86 LEU A C 1
ATOM 657 O O . LEU A 1 86 ? -1.741 -2.769 -7.990 1.00 97.19 86 LEU A O 1
ATOM 661 N N . GLY A 1 87 ? -2.589 -4.817 -8.356 1.00 96.12 87 GLY A N 1
ATOM 662 C CA . GLY A 1 87 ? -1.365 -5.296 -8.987 1.00 96.12 87 GLY A CA 1
ATOM 663 C C . GLY A 1 87 ? -1.258 -6.798 -9.224 1.00 96.12 87 GLY A C 1
ATOM 664 O O . GLY A 1 87 ? -2.174 -7.561 -8.887 1.00 96.12 87 GLY A O 1
ATOM 665 N N . PRO A 1 88 ? -0.109 -7.232 -9.780 1.00 95.31 88 PRO A N 1
ATOM 666 C CA . PRO A 1 88 ? 0.254 -8.644 -9.873 1.00 95.31 88 PRO A CA 1
ATOM 667 C C . PRO A 1 88 ? 0.435 -9.242 -8.473 1.00 95.31 88 PRO A C 1
ATOM 669 O O . PRO A 1 88 ? 0.468 -8.519 -7.482 1.00 95.31 88 PRO A O 1
ATOM 672 N N . ASP A 1 89 ? 0.618 -10.559 -8.359 1.00 96.12 89 ASP A N 1
ATOM 673 C CA . ASP A 1 89 ? 0.657 -11.238 -7.050 1.00 96.12 89 ASP A CA 1
ATOM 674 C C . ASP A 1 89 ? 1.708 -10.696 -6.074 1.00 96.12 89 ASP A C 1
ATOM 676 O O . ASP A 1 89 ? 1.493 -10.757 -4.864 1.00 96.12 89 ASP A O 1
ATOM 680 N N . ARG A 1 90 ? 2.801 -10.102 -6.572 1.00 94.81 90 ARG A N 1
ATOM 681 C CA . ARG A 1 90 ? 3.835 -9.488 -5.724 1.00 94.81 90 ARG A CA 1
ATOM 682 C C . ARG A 1 90 ? 3.314 -8.378 -4.805 1.00 94.81 90 ARG A C 1
ATOM 684 O O . ARG A 1 90 ? 3.908 -8.165 -3.751 1.00 94.81 90 ARG A O 1
ATOM 691 N N . VAL A 1 91 ? 2.197 -7.714 -5.133 1.00 97.00 91 VAL A N 1
ATOM 692 C CA . VAL A 1 91 ? 1.642 -6.651 -4.271 1.00 97.00 91 VAL A CA 1
ATOM 693 C C . VAL A 1 91 ? 1.093 -7.180 -2.947 1.00 97.00 91 VAL A C 1
ATOM 695 O O . VAL A 1 91 ? 0.932 -6.409 -2.002 1.00 97.00 91 VAL A O 1
ATOM 698 N N . LYS A 1 92 ? 0.879 -8.498 -2.829 1.00 97.56 92 LYS A N 1
ATOM 699 C CA . LYS A 1 92 ? 0.529 -9.146 -1.559 1.00 97.56 92 LYS A CA 1
ATOM 700 C C . LYS A 1 92 ? 1.566 -8.874 -0.470 1.00 97.56 92 LYS A C 1
ATOM 702 O O . LYS A 1 92 ? 1.185 -8.772 0.688 1.00 97.56 92 LYS A O 1
ATOM 707 N N . GLU A 1 93 ? 2.842 -8.701 -0.817 1.00 97.62 93 GLU A N 1
ATOM 708 C CA . GLU A 1 93 ? 3.878 -8.361 0.167 1.00 97.62 93 GLU A CA 1
ATOM 709 C C . GLU A 1 93 ? 3.709 -6.940 0.720 1.00 97.62 93 GLU A C 1
ATOM 711 O O . GLU A 1 93 ? 3.872 -6.735 1.919 1.00 97.62 93 GLU A O 1
ATOM 716 N N . ALA A 1 94 ? 3.282 -5.975 -0.103 1.00 97.75 94 ALA A N 1
ATOM 717 C CA . ALA A 1 94 ? 2.951 -4.631 0.378 1.00 97.75 94 ALA A CA 1
ATOM 718 C C . ALA A 1 94 ? 1.713 -4.645 1.292 1.00 97.75 94 ALA A C 1
ATOM 720 O O . ALA A 1 94 ? 1.688 -3.959 2.310 1.00 97.75 94 ALA A O 1
ATOM 721 N N . ILE A 1 95 ? 0.713 -5.479 0.974 1.00 98.25 95 ILE A N 1
ATOM 722 C CA . ILE A 1 95 ? -0.463 -5.681 1.834 1.00 98.25 95 ILE A CA 1
ATOM 723 C C . ILE A 1 95 ? -0.052 -6.305 3.173 1.00 98.25 95 ILE A C 1
ATOM 725 O O . ILE A 1 95 ? -0.438 -5.798 4.220 1.00 98.25 95 ILE A O 1
ATOM 729 N N . LYS A 1 96 ? 0.746 -7.381 3.166 1.00 98.44 96 LYS A N 1
ATOM 730 C CA . LYS A 1 96 ? 1.240 -8.029 4.394 1.00 98.44 96 LYS A CA 1
ATOM 731 C C . LYS A 1 96 ? 2.054 -7.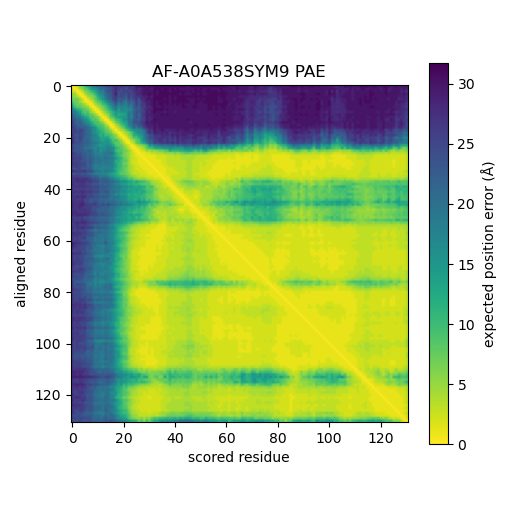071 5.254 1.00 98.44 96 LYS A C 1
ATOM 733 O O . LYS A 1 96 ? 1.891 -7.068 6.470 1.00 98.44 96 LYS A O 1
ATOM 738 N N . TYR A 1 97 ? 2.899 -6.255 4.627 1.00 98.19 97 TYR A N 1
ATOM 739 C CA . TYR A 1 97 ? 3.640 -5.215 5.324 1.00 98.19 97 TYR A CA 1
ATOM 740 C C . TYR A 1 97 ? 2.686 -4.227 6.006 1.00 98.19 97 TYR A C 1
ATOM 742 O O . TYR A 1 97 ? 2.777 -4.031 7.213 1.00 98.19 97 TYR A O 1
ATOM 750 N N . ALA A 1 98 ? 1.690 -3.708 5.292 1.00 98.19 98 ALA A N 1
ATOM 751 C CA . ALA A 1 98 ? 0.708 -2.795 5.869 1.00 98.19 98 ALA A CA 1
ATOM 752 C C . ALA A 1 98 ? -0.151 -3.433 6.988 1.00 98.19 98 ALA A C 1
ATOM 754 O O . ALA A 1 98 ? -0.441 -2.783 7.991 1.00 98.19 98 ALA A O 1
ATOM 755 N N . LEU A 1 99 ? -0.498 -4.720 6.872 1.00 98.44 99 LEU A N 1
ATOM 756 C CA . LEU A 1 99 ? -1.135 -5.488 7.952 1.00 98.44 99 LEU A CA 1
ATOM 757 C C . LEU A 1 99 ? -0.225 -5.595 9.183 1.00 98.44 99 LEU A C 1
ATOM 759 O O . LEU A 1 99 ? -0.694 -5.442 10.307 1.00 98.44 99 LEU A O 1
ATOM 763 N N . SER A 1 100 ? 1.083 -5.795 8.989 1.00 98.19 100 SER A N 1
ATOM 764 C CA . SER A 1 100 ? 2.049 -5.836 10.096 1.00 98.19 100 SER A CA 1
ATOM 765 C C . SER A 1 100 ? 2.203 -4.496 10.827 1.00 98.19 100 SER A C 1
ATOM 767 O O . SER A 1 100 ? 2.576 -4.494 11.997 1.00 98.19 100 SER A O 1
ATOM 769 N N . LEU A 1 101 ? 1.867 -3.377 10.171 1.00 97.56 101 LEU A N 1
ATOM 770 C CA . LEU A 1 101 ? 1.827 -2.041 10.778 1.00 97.56 101 LEU A CA 1
ATOM 771 C C . LEU A 1 101 ? 0.543 -1.780 11.588 1.00 97.56 101 LEU A C 1
ATOM 773 O O . LEU A 1 101 ? 0.484 -0.797 12.319 1.00 97.56 101 LEU A O 1
ATOM 777 N N . GLY A 1 102 ? -0.479 -2.639 11.488 1.00 96.94 102 GLY A N 1
ATOM 778 C CA . GLY A 1 102 ? -1.713 -2.532 12.278 1.00 96.94 102 GLY A CA 1
ATOM 779 C C . GLY A 1 102 ? -2.989 -2.237 11.484 1.00 96.94 102 GLY A C 1
ATOM 780 O O . GLY A 1 102 ? -4.024 -1.939 12.094 1.00 96.94 102 GLY A O 1
ATOM 781 N N . ALA A 1 103 ? -2.945 -2.315 10.147 1.00 97.88 103 ALA A N 1
ATOM 782 C CA . ALA A 1 103 ? -4.164 -2.373 9.342 1.00 97.88 103 ALA A CA 1
ATOM 783 C C . ALA A 1 103 ? -4.969 -3.642 9.678 1.00 97.88 103 ALA A C 1
ATOM 785 O O . ALA A 1 103 ? -4.398 -4.701 9.929 1.00 97.88 103 ALA A O 1
ATOM 786 N N . ASP A 1 104 ? -6.297 -3.538 9.670 1.00 97.56 104 ASP A N 1
ATOM 787 C CA . ASP A 1 104 ? -7.186 -4.622 10.104 1.00 97.56 104 ASP A CA 1
ATOM 788 C C . ASP A 1 104 ? -7.419 -5.655 8.995 1.00 97.56 104 ASP A C 1
ATOM 790 O O . ASP A 1 104 ? -7.504 -6.856 9.244 1.00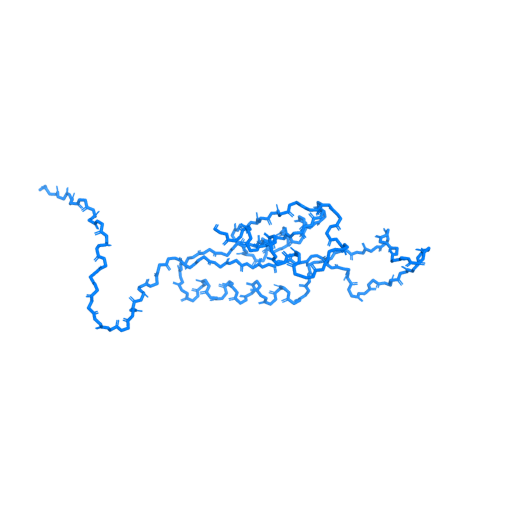 97.56 104 ASP A O 1
ATOM 794 N N . GLU A 1 105 ? -7.539 -5.185 7.753 1.00 97.62 105 GLU A N 1
ATOM 795 C CA . GLU A 1 105 ? -7.870 -6.017 6.599 1.00 97.62 105 GLU A CA 1
ATOM 796 C C . GLU A 1 105 ? -7.068 -5.616 5.368 1.00 97.62 105 GLU A C 1
ATOM 798 O O . GLU A 1 105 ? -6.747 -4.446 5.168 1.00 97.62 105 GLU A O 1
ATOM 803 N N . GLY A 1 106 ? -6.792 -6.597 4.510 1.00 97.56 106 GLY A N 1
ATOM 804 C CA . GLY A 1 106 ? -6.091 -6.404 3.250 1.00 97.56 106 GLY A CA 1
ATOM 805 C C . GLY A 1 106 ? -6.921 -6.876 2.065 1.00 97.56 106 GLY A C 1
ATOM 806 O O . GLY A 1 106 ? -7.406 -8.006 2.052 1.00 97.56 106 GLY A O 1
ATOM 807 N N . VAL A 1 107 ? -7.036 -6.032 1.044 1.00 97.69 107 VAL A N 1
ATOM 808 C CA . VAL A 1 107 ? -7.706 -6.345 -0.220 1.00 97.69 107 VAL A CA 1
ATOM 809 C C . VAL A 1 107 ? -6.686 -6.311 -1.347 1.00 97.69 107 VAL A C 1
ATOM 811 O O . VAL A 1 107 ? -6.072 -5.283 -1.639 1.00 97.69 107 VAL A O 1
ATOM 814 N N . HIS A 1 108 ? -6.528 -7.448 -2.018 1.00 97.44 108 HIS A N 1
ATOM 815 C CA . HIS A 1 108 ? -5.760 -7.540 -3.253 1.00 97.44 108 HIS A CA 1
ATOM 816 C C . HIS A 1 108 ? -6.705 -7.455 -4.445 1.00 97.44 108 HIS A C 1
ATOM 818 O O . HIS A 1 108 ? -7.437 -8.398 -4.740 1.00 97.44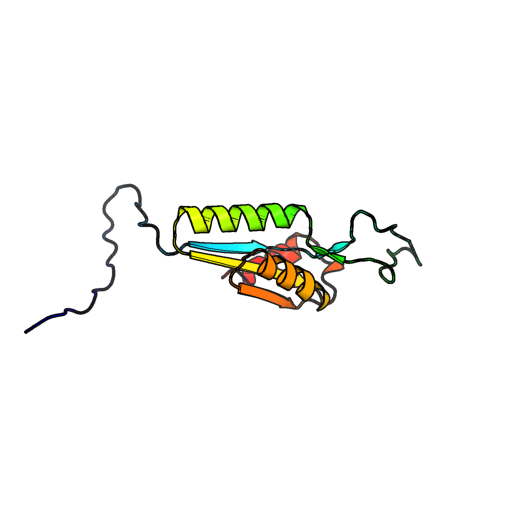 108 HIS A O 1
ATOM 824 N N . VAL A 1 109 ? -6.657 -6.336 -5.163 1.00 96.50 109 VAL A N 1
ATOM 825 C CA . VAL A 1 109 ? -7.283 -6.227 -6.478 1.00 96.50 109 VAL A CA 1
ATOM 826 C C . VAL A 1 109 ? -6.299 -6.801 -7.494 1.00 96.50 109 VAL A C 1
ATOM 828 O O . VAL A 1 109 ? -5.266 -6.202 -7.805 1.00 96.50 109 VAL A O 1
ATOM 831 N N . LYS A 1 110 ? -6.581 -8.012 -7.974 1.00 95.19 110 LYS A N 1
ATOM 832 C CA . LYS A 1 110 ? -5.724 -8.693 -8.945 1.00 95.19 110 LYS A CA 1
ATOM 833 C C . LYS A 1 110 ? -5.767 -7.945 -10.278 1.00 95.19 110 LYS A C 1
ATOM 835 O O . LYS A 1 110 ? -6.828 -7.777 -10.871 1.00 95.19 110 LYS A O 1
ATOM 840 N N . GLY A 1 111 ? -4.600 -7.527 -10.749 1.00 93.00 111 GLY A N 1
ATOM 841 C CA . GLY A 1 111 ? -4.424 -6.931 -12.065 1.00 93.00 111 GLY A CA 1
ATOM 842 C C . GLY A 1 111 ? -3.073 -7.342 -12.620 1.00 93.00 111 GLY A C 1
ATOM 843 O O . GLY A 1 111 ? -2.037 -6.941 -12.096 1.00 93.00 111 GLY A O 1
ATOM 844 N N . ASP A 1 112 ? -3.065 -8.143 -13.676 1.00 86.19 112 ASP A N 1
ATOM 845 C CA . ASP A 1 112 ? -1.844 -8.415 -14.427 1.00 86.19 112 ASP A CA 1
ATOM 846 C C . ASP A 1 112 ? -1.710 -7.339 -15.521 1.00 86.19 112 ASP A C 1
ATOM 848 O O . ASP A 1 112 ? -2.691 -6.957 -16.153 1.00 86.19 112 ASP A O 1
ATOM 852 N N . GLY A 1 113 ? -0.516 -6.765 -15.701 1.00 81.69 113 GLY A N 1
ATOM 853 C CA . GLY A 1 113 ? -0.279 -5.716 -16.708 1.00 81.69 113 GLY A CA 1
ATOM 854 C C . GLY A 1 113 ? -0.664 -4.278 -16.316 1.00 81.69 113 GLY A C 1
ATOM 855 O O . GLY A 1 113 ? -0.411 -3.360 -17.092 1.00 81.69 113 GLY A O 1
ATOM 856 N N . VAL A 1 114 ? -1.169 -4.036 -15.099 1.00 82.06 114 VAL A N 1
ATOM 857 C CA . VAL A 1 114 ? -1.475 -2.675 -14.580 1.00 82.06 114 VAL A CA 1
ATOM 858 C C . VAL A 1 114 ? -0.280 -1.726 -14.549 1.00 82.06 114 VAL A C 1
ATOM 860 O O . VAL A 1 114 ? -0.466 -0.518 -14.464 1.00 82.06 114 VAL A O 1
ATOM 863 N N . ALA A 1 115 ? 0.950 -2.235 -14.644 1.00 75.81 115 ALA A N 1
ATOM 864 C CA . ALA A 1 115 ? 2.142 -1.396 -14.764 1.00 75.81 115 ALA A CA 1
ATOM 865 C C . ALA A 1 115 ? 2.116 -0.487 -16.009 1.00 75.81 115 ALA A C 1
ATOM 867 O O . ALA A 1 115 ? 2.789 0.538 -16.017 1.00 75.81 115 ALA A O 1
ATOM 868 N N . LEU A 1 116 ? 1.346 -0.859 -17.037 1.00 80.50 116 LEU A N 1
ATOM 869 C CA . LEU A 1 116 ? 1.188 -0.094 -18.276 1.00 80.50 116 LEU A CA 1
ATOM 870 C C . LEU A 1 116 ? -0.019 0.851 -18.247 1.00 80.50 116 LEU A C 1
ATOM 872 O O . LEU A 1 116 ? -0.273 1.546 -19.227 1.00 80.50 116 LEU A O 1
ATOM 876 N N . TRP A 1 117 ? -0.803 0.840 -17.168 1.00 89.88 117 TRP A N 1
ATOM 877 C CA . TRP A 1 117 ? -2.021 1.632 -17.079 1.00 89.88 117 TRP A CA 1
ATOM 878 C C . TRP A 1 117 ? -1.715 3.042 -16.594 1.00 89.88 117 TRP A C 1
ATOM 880 O O . TRP A 1 117 ? -0.831 3.264 -15.764 1.00 89.88 117 TRP A O 1
ATOM 890 N N . ASP A 1 118 ? -2.498 3.994 -17.088 1.00 93.62 118 ASP A N 1
ATOM 891 C CA . ASP A 1 118 ? -2.457 5.358 -16.590 1.00 93.62 118 ASP A CA 1
ATOM 892 C C . ASP A 1 118 ? -3.164 5.486 -15.218 1.00 93.62 118 ASP A C 1
ATOM 894 O O . ASP A 1 118 ? -3.902 4.588 -14.783 1.00 93.62 118 ASP A O 1
ATOM 898 N N . PRO A 1 119 ? -2.954 6.605 -14.498 1.00 93.88 119 PRO A N 1
ATOM 899 C CA . PRO A 1 119 ? -3.592 6.826 -13.204 1.00 93.88 119 PRO A CA 1
ATOM 900 C C . PRO A 1 119 ? -5.127 6.865 -13.247 1.00 93.88 119 PRO A C 1
ATOM 902 O O . PRO A 1 119 ? -5.758 6.520 -12.249 1.00 93.88 119 PRO A O 1
ATOM 905 N N . LEU A 1 120 ? -5.742 7.267 -14.366 1.00 95.88 120 LEU A N 1
ATOM 906 C CA . LEU A 1 120 ? -7.199 7.362 -14.494 1.00 95.88 120 LEU A CA 1
ATOM 907 C C . LEU A 1 120 ? -7.839 5.969 -14.561 1.00 95.88 120 LEU A C 1
ATOM 909 O O . LEU A 1 120 ? -8.839 5.708 -13.885 1.00 95.88 120 LEU A O 1
ATOM 913 N N . ALA A 1 121 ? -7.239 5.055 -15.322 1.00 94.62 121 ALA A N 1
ATOM 914 C CA . ALA A 1 121 ? -7.644 3.657 -15.386 1.00 94.62 121 ALA A CA 1
ATOM 915 C C . ALA A 1 121 ? -7.512 2.984 -14.010 1.00 94.62 121 ALA A C 1
ATOM 917 O O . ALA A 1 121 ? -8.447 2.330 -13.542 1.00 94.62 121 ALA A O 1
ATOM 918 N N . VAL A 1 122 ? -6.389 3.216 -13.319 1.00 95.12 122 VAL A N 1
ATOM 919 C CA . VAL A 1 122 ? -6.166 2.732 -11.946 1.00 95.12 122 VAL A CA 1
ATOM 920 C C . VAL A 1 122 ? -7.227 3.275 -10.985 1.00 95.12 122 VAL A C 1
ATOM 922 O O . VAL A 1 122 ? -7.850 2.497 -10.261 1.00 95.12 122 VAL A O 1
ATOM 925 N N . ALA A 1 123 ? -7.480 4.586 -11.000 1.00 94.62 123 ALA A N 1
ATOM 926 C CA . ALA A 1 123 ? -8.474 5.223 -10.139 1.00 94.62 123 ALA A CA 1
ATOM 927 C C . ALA A 1 123 ? -9.890 4.684 -10.385 1.00 94.62 123 ALA A C 1
ATOM 929 O O . ALA A 1 123 ? -10.627 4.445 -9.431 1.00 94.62 123 ALA A O 1
ATOM 930 N N . THR A 1 124 ? -10.256 4.429 -11.644 1.00 94.69 124 THR A N 1
ATOM 931 C CA . THR A 1 124 ? -11.567 3.868 -12.009 1.00 94.69 124 THR A CA 1
ATOM 932 C C . THR A 1 124 ? -11.778 2.485 -11.391 1.00 94.69 124 THR A C 1
ATOM 934 O O . THR A 1 124 ? -12.841 2.206 -10.833 1.00 94.69 124 THR A O 1
ATOM 937 N N . VAL A 1 125 ? -10.756 1.626 -11.436 1.00 93.88 125 VAL A N 1
ATOM 938 C CA . VAL A 1 125 ? -10.819 0.287 -10.833 1.00 93.88 125 VAL A CA 1
ATOM 939 C C . VAL A 1 125 ? -10.853 0.359 -9.309 1.00 93.88 125 VAL A C 1
ATOM 941 O O . VAL A 1 125 ? -11.695 -0.292 -8.690 1.00 93.88 125 VAL A O 1
ATOM 944 N N . LEU A 1 126 ? -9.991 1.176 -8.696 1.00 94.31 126 LEU A N 1
ATOM 945 C CA . LEU A 1 126 ? -9.962 1.337 -7.240 1.00 94.31 126 LEU A CA 1
ATOM 946 C C . LEU A 1 126 ? -11.274 1.921 -6.697 1.00 94.31 126 LEU A C 1
ATOM 948 O O . LEU A 1 126 ? -11.775 1.445 -5.683 1.00 94.31 126 LEU A O 1
ATOM 952 N N . ALA A 1 127 ? -11.886 2.875 -7.402 1.00 94.31 127 ALA A N 1
ATOM 953 C CA . ALA A 1 127 ? -13.207 3.399 -7.057 1.00 94.31 127 ALA A CA 1
ATOM 954 C C . ALA A 1 127 ? -14.307 2.326 -7.145 1.00 94.31 127 ALA A C 1
ATOM 956 O O . ALA A 1 127 ? -15.257 2.346 -6.368 1.00 94.31 127 ALA A O 1
ATOM 957 N N . GLY A 1 128 ? -14.184 1.370 -8.071 1.00 92.12 128 GLY A N 1
ATOM 958 C CA . GLY A 1 128 ? -15.066 0.205 -8.145 1.00 92.12 128 GLY A CA 1
ATOM 959 C C . GLY A 1 128 ? -14.916 -0.745 -6.955 1.00 92.12 128 GLY A C 1
ATOM 960 O O . GLY A 1 128 ? -15.916 -1.291 -6.496 1.00 92.12 128 GLY A O 1
ATOM 961 N N . ALA A 1 129 ? -13.691 -0.910 -6.448 1.00 87.44 129 ALA A N 1
ATOM 962 C CA . ALA A 1 129 ? -13.378 -1.754 -5.294 1.00 87.44 129 ALA A CA 1
ATOM 963 C C . ALA A 1 129 ? -13.728 -1.109 -3.937 1.00 87.44 129 ALA A C 1
ATOM 965 O O . ALA A 1 129 ? -13.851 -1.820 -2.946 1.00 87.44 129 ALA A O 1
ATOM 966 N N . ALA A 1 130 ? -13.890 0.216 -3.889 1.00 84.19 130 ALA A N 1
ATOM 967 C CA . ALA A 1 130 ? -14.150 0.997 -2.675 1.00 84.19 130 ALA A CA 1
ATOM 968 C C . ALA A 1 130 ? -15.647 1.207 -2.349 1.00 84.19 130 ALA A C 1
ATOM 970 O O . ALA A 1 130 ? -15.979 2.120 -1.593 1.00 84.19 130 ALA A O 1
ATOM 971 N N . LYS A 1 131 ? -16.544 0.423 -2.959 1.00 60.66 131 LYS A N 1
ATOM 972 C CA . LYS A 1 131 ? -18.003 0.551 -2.805 1.00 60.66 131 LYS A CA 1
ATOM 973 C C . LYS A 1 131 ? -18.558 -0.207 -1.607 1.00 60.66 131 LYS A C 1
ATOM 975 O O . LYS A 1 131 ? -18.043 -1.307 -1.316 1.00 60.66 131 LYS A O 1
#

Solvent-accessible surface area (backbone atoms only — not comparable to full-atom values): 8244 Å² total; per-residue (Å²): 135,81,87,80,82,79,87,73,80,86,75,82,77,93,66,94,69,85,84,78,72,74,86,63,71,45,77,42,80,39,73,44,52,65,35,73,38,91,87,50,81,84,43,78,50,97,93,38,77,50,64,88,84,54,51,75,34,55,36,74,72,38,53,56,51,48,53,52,49,50,52,52,34,59,76,64,73,44,53,44,38,34,38,35,31,76,28,46,81,74,39,54,57,36,42,52,51,48,39,74,76,66,37,75,43,71,42,78,43,82,30,79,72,53,89,77,54,54,72,65,62,52,49,54,52,51,59,65,72,71,110

Nearest PDB structures (foldseek):
  2a1t-assembly1_S  TM=9.242E-01  e=4.080E-08  Homo sapiens
  2a1u-assembly1_B  TM=9.362E-01  e=6.900E-08  Homo sapiens
  1efv-assembly1_B  TM=9.328E-01  e=1.023E-07  Homo sapiens
  1t9g-assembly1_S  TM=9.237E-01  e=1.023E-07  Homo sapiens
  1efp-assembly2_D  TM=9.069E-01  e=1.246E-07  Paracoccus denitrificans

Secondary structure (DSSP, 8-state):
----PPPPP------SS------PPEEEEEE--EEE-TT---EEETTEEE-TT--EEE-HHHHHHHHHHHHHHHHHT-EEEEEEEEESGGGHHHHHHHHHTT-SEEEEEE-SSGGG--HHHHHHHHHHHT-

Organism: Eiseniibacteriota bacterium (NCBI:txid2212470)